Protein AF-A0A2G9Q2D1-F1 (afdb_monomer)

Mean predicted aligned error: 5.27 Å

Solvent-accessible surface area (backbone atoms only — not comparable to full-atom values): 3192 Å² total; per-residue (Å²): 134,89,69,64,73,48,78,50,74,50,76,58,92,68,32,39,40,39,38,37,37,51,75,66,33,37,43,37,36,39,35,49,79,68,33,37,40,39,38,39,34,52,80,91,46,77,49,78,50,79,49,61,75,84,127

Foldseek 3Di:
DDWDKDWDWDDDPQKIKIWIDTHQKIWIWMDHNQKIKTWMGHNPDIDIDIDGPDD

Nearest PDB structures (foldseek):
  3njx-assembly1_A  TM=7.890E-01  e=3.344E-01  Aspergillus aculeatus
  7dzg-assembly1_B  TM=6.874E-01  e=1.581E+00  Homo sapiens
  7dzl-assembly1_B  TM=7.302E-01  e=2.706E+00  Homo sapiens
  2wmj-assembly2_B  TM=5.764E-01  e=3.648E+00  Streptococcus pneumoniae SP3-BS71

Organism: Aquarana catesbeiana (NCBI:txid8400)

Sequence (55 aa):
MTGTRVLRWTVTGTQVLRWAVTGTQVLGWTVTGTQVLRWDVTGTQMDCDRYSDGL

Radius of gyration: 13.03 Å; Cα contacts (8 Å, |Δi|>4): 103; chains: 1; bounding box: 23×23×41 Å

pLDDT: mean 87.83, std 9.93, range [48.34, 95.06]

Secondary structure (DSSP, 8-state):
----EEEEEEEETTEEEEEEEETTEEEEEEEETTEEEEEEEETTEEEEEEEE---

Structure (mmCIF, N/CA/C/O backbone):
data_AF-A0A2G9Q2D1-F1
#
_entry.id   AF-A0A2G9Q2D1-F1
#
loop_
_atom_site.group_PDB
_atom_site.id
_atom_site.type_symbol
_atom_site.label_atom_id
_atom_site.label_alt_id
_atom_site.label_comp_id
_atom_site.label_asym_id
_atom_site.label_entity_id
_atom_site.label_seq_id
_atom_site.pdbx_PDB_ins_code
_atom_site.Cartn_x
_atom_site.Cartn_y
_atom_site.Cartn_z
_atom_site.occupancy
_atom_site.B_iso_or_equiv
_atom_site.auth_seq_id
_atom_site.auth_comp_id
_atom_site.auth_asym_id
_atom_site.auth_atom_id
_atom_site.pdbx_PDB_model_num
ATOM 1 N N . MET A 1 1 ? 1.152 -3.464 -24.156 1.00 48.34 1 MET A N 1
ATOM 2 C CA . MET A 1 1 ? 2.041 -3.589 -22.981 1.00 48.34 1 MET A CA 1
ATOM 3 C C . MET A 1 1 ? 1.154 -3.808 -21.766 1.00 48.34 1 MET A C 1
ATOM 5 O O . MET A 1 1 ? 0.496 -2.875 -21.328 1.00 48.34 1 MET A O 1
ATOM 9 N N . THR A 1 2 ? 1.012 -5.042 -21.295 1.00 58.34 2 THR A N 1
ATOM 10 C CA . THR A 1 2 ? 0.227 -5.353 -20.093 1.00 58.34 2 THR A CA 1
ATOM 11 C C . THR A 1 2 ? 1.079 -5.021 -18.872 1.00 58.34 2 THR A C 1
ATOM 13 O O . THR A 1 2 ? 1.987 -5.765 -18.524 1.00 58.34 2 THR A O 1
ATOM 16 N N . GLY A 1 3 ? 0.849 -3.857 -18.264 1.00 70.00 3 GLY A N 1
ATOM 17 C CA . GLY A 1 3 ? 1.500 -3.502 -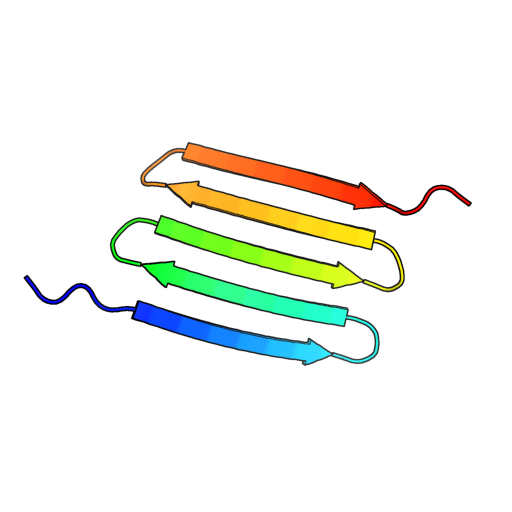17.003 1.00 70.00 3 GLY A CA 1
ATOM 18 C C . GLY A 1 3 ? 0.982 -4.385 -15.867 1.00 70.00 3 GLY A C 1
ATOM 19 O O . GLY A 1 3 ? -0.229 -4.568 -15.732 1.00 70.00 3 GLY A O 1
ATOM 20 N N . THR A 1 4 ? 1.882 -4.929 -15.050 1.00 79.62 4 THR A N 1
ATOM 21 C CA . THR A 1 4 ? 1.515 -5.695 -13.854 1.00 79.62 4 THR A CA 1
ATOM 22 C C . THR A 1 4 ? 0.862 -4.763 -12.837 1.00 79.62 4 THR A C 1
ATOM 24 O O . THR A 1 4 ? 1.429 -3.728 -12.482 1.00 79.62 4 THR A O 1
ATOM 27 N N . ARG A 1 5 ? -0.336 -5.132 -12.372 1.00 83.81 5 ARG A N 1
ATOM 28 C CA . ARG A 1 5 ? -1.031 -4.462 -11.269 1.00 83.81 5 ARG A CA 1
ATOM 29 C C . ARG A 1 5 ? -1.077 -5.400 -10.076 1.00 83.81 5 ARG A C 1
ATOM 31 O O . ARG A 1 5 ? -1.579 -6.514 -10.196 1.00 83.81 5 ARG A O 1
ATOM 38 N N . VAL A 1 6 ? -0.561 -4.947 -8.938 1.00 89.69 6 VAL A N 1
ATOM 39 C CA . VAL A 1 6 ? -0.598 -5.698 -7.676 1.00 89.69 6 VAL A CA 1
ATOM 40 C C . VAL A 1 6 ? -1.389 -4.891 -6.666 1.00 89.69 6 VAL A C 1
ATOM 42 O O . VAL A 1 6 ? -1.127 -3.705 -6.499 1.00 89.69 6 VAL A O 1
ATOM 45 N N . LEU A 1 7 ? -2.340 -5.531 -5.989 1.00 91.75 7 LEU A N 1
ATOM 46 C CA . LEU A 1 7 ? -3.100 -4.952 -4.886 1.00 91.75 7 LEU A CA 1
ATOM 47 C C . LEU A 1 7 ? -2.903 -5.820 -3.647 1.00 91.75 7 LEU A C 1
ATOM 49 O O . LEU A 1 7 ? -3.070 -7.039 -3.714 1.00 91.75 7 LEU A O 1
ATOM 53 N N . ARG A 1 8 ? -2.592 -5.192 -2.513 1.00 94.12 8 ARG A N 1
ATOM 54 C CA . ARG A 1 8 ? -2.455 -5.883 -1.231 1.00 94.12 8 ARG A CA 1
ATOM 55 C C . ARG A 1 8 ? -3.108 -5.096 -0.108 1.00 94.12 8 ARG A C 1
ATOM 57 O O . ARG A 1 8 ? -3.096 -3.865 -0.098 1.00 94.12 8 ARG A O 1
ATOM 64 N N . TRP A 1 9 ? -3.655 -5.828 0.852 1.00 93.62 9 TRP A N 1
ATOM 65 C CA . TRP A 1 9 ? -4.186 -5.285 2.090 1.00 93.62 9 TRP A CA 1
ATOM 66 C C . TRP A 1 9 ? -3.771 -6.171 3.264 1.00 93.62 9 TRP A C 1
ATOM 68 O O . TRP A 1 9 ? -3.661 -7.389 3.118 1.00 93.62 9 TRP A O 1
ATOM 78 N N . THR A 1 10 ? -3.534 -5.540 4.409 1.00 93.56 10 THR A N 1
ATOM 79 C CA . THR A 1 10 ? -3.199 -6.198 5.672 1.00 93.56 10 THR A CA 1
ATOM 80 C C . THR A 1 10 ? -3.933 -5.479 6.795 1.00 93.56 10 THR A C 1
ATOM 82 O O . THR A 1 10 ? -3.975 -4.250 6.816 1.00 93.56 10 THR A O 1
ATOM 85 N N . VAL A 1 11 ? -4.497 -6.236 7.732 1.00 92.31 11 VAL A N 1
ATOM 86 C CA . VAL A 1 11 ? -5.131 -5.694 8.938 1.00 92.31 11 VAL A CA 1
ATOM 87 C C . VAL A 1 11 ? -4.433 -6.282 10.155 1.00 92.31 11 VAL A C 1
ATOM 89 O O . VAL A 1 11 ? -4.311 -7.501 10.262 1.00 92.31 11 VAL A O 1
ATOM 92 N N . THR A 1 12 ? -3.997 -5.416 11.066 1.00 90.69 12 THR A N 1
ATOM 93 C CA . THR A 1 12 ? -3.322 -5.793 12.309 1.00 90.69 12 THR A CA 1
ATOM 94 C C . THR A 1 12 ? -3.963 -5.038 13.467 1.00 90.69 12 THR A C 1
ATOM 96 O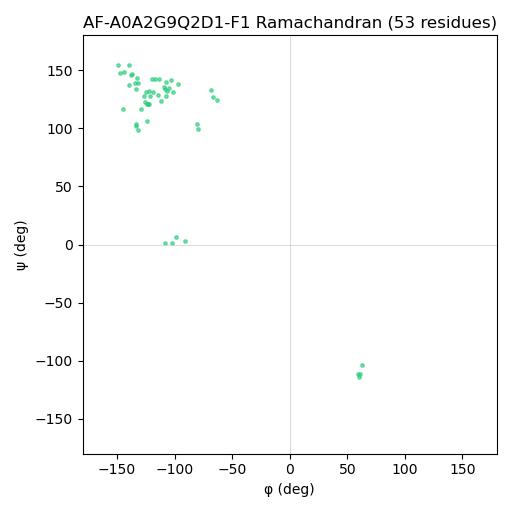 O . THR A 1 12 ? -3.660 -3.869 13.706 1.00 90.69 12 THR A O 1
ATOM 99 N N . GLY A 1 13 ? -4.873 -5.695 14.191 1.00 89.31 13 GLY A N 1
ATOM 100 C CA . GLY A 1 13 ? -5.610 -5.065 15.290 1.00 89.31 13 GLY A CA 1
ATOM 101 C C . GLY A 1 13 ? -6.427 -3.862 14.807 1.00 89.31 13 GLY A C 1
ATOM 102 O O . GLY A 1 13 ? -7.358 -4.023 14.024 1.00 89.31 13 GLY A O 1
ATOM 103 N N . THR A 1 14 ? -6.063 -2.658 15.258 1.00 87.31 14 THR A N 1
ATOM 104 C CA . THR A 1 14 ? -6.696 -1.380 14.873 1.00 87.31 14 THR A CA 1
ATOM 105 C C . THR A 1 14 ? -6.049 -0.706 13.659 1.00 87.31 14 THR A C 1
ATOM 107 O O . THR A 1 14 ? -6.437 0.407 13.298 1.00 87.31 14 THR A O 1
ATOM 110 N N . GLN A 1 15 ? -5.051 -1.349 13.045 1.00 90.06 15 GLN A N 1
ATOM 111 C CA . GLN A 1 15 ? -4.327 -0.815 11.898 1.00 90.06 15 GLN A CA 1
ATOM 112 C C . GLN A 1 15 ? -4.745 -1.506 10.606 1.00 90.06 15 GLN A C 1
ATOM 114 O O . GLN A 1 15 ? -4.806 -2.734 10.535 1.00 90.06 15 GLN A O 1
ATOM 119 N N . VAL A 1 16 ? -4.973 -0.717 9.561 1.00 92.94 16 VAL A N 1
ATOM 120 C CA . VAL A 1 16 ? -5.263 -1.204 8.211 1.00 92.94 16 VAL A CA 1
ATOM 121 C C . VAL A 1 16 ? -4.246 -0.612 7.254 1.00 92.94 16 VAL A C 1
ATOM 123 O O . VAL A 1 16 ? -4.177 0.601 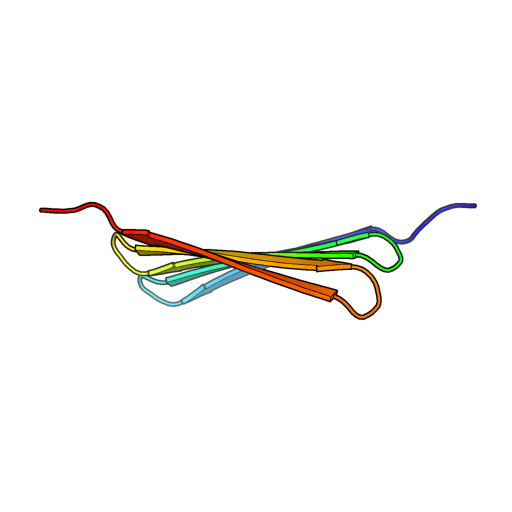7.097 1.00 92.94 16 VAL A O 1
ATOM 126 N N . LEU A 1 17 ? -3.493 -1.467 6.572 1.00 93.94 17 LEU A N 1
ATOM 127 C CA . LEU A 1 17 ? -2.578 -1.087 5.505 1.00 93.94 17 LEU A CA 1
ATOM 128 C C . LE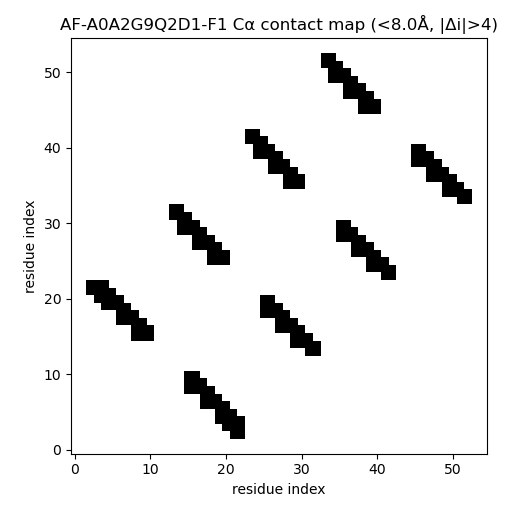U A 1 17 ? -3.154 -1.539 4.164 1.00 93.94 17 LEU A C 1
ATOM 130 O O . LEU A 1 17 ? -3.559 -2.694 4.009 1.00 93.94 17 LEU A O 1
ATOM 134 N N . ARG A 1 18 ? -3.127 -0.658 3.166 1.00 95.06 18 ARG A N 1
ATOM 135 C CA . ARG A 1 18 ? -3.377 -1.011 1.768 1.00 95.06 18 ARG A CA 1
ATOM 136 C C . ARG A 1 18 ? -2.307 -0.403 0.885 1.00 95.06 18 ARG A C 1
ATOM 138 O O . ARG A 1 18 ? -1.889 0.725 1.114 1.00 95.06 18 ARG A O 1
ATOM 145 N N . TRP A 1 19 ? -1.913 -1.126 -0.153 1.00 94.12 19 TRP A N 1
ATOM 146 C CA . TRP A 1 19 ? -1.082 -0.568 -1.206 1.00 94.12 19 TRP A CA 1
ATOM 147 C C . TRP A 1 19 ? -1.357 -1.219 -2.555 1.00 94.12 19 TRP A C 1
ATOM 149 O O . TRP A 1 19 ? -1.824 -2.360 -2.643 1.00 94.12 19 TRP A O 1
ATOM 159 N N . ALA A 1 20 ? -1.070 -0.468 -3.609 1.00 92.88 20 ALA A N 1
ATOM 160 C CA . ALA A 1 20 ? -1.187 -0.887 -4.988 1.00 92.88 20 ALA A CA 1
ATOM 161 C C . ALA A 1 20 ? 0.065 -0.483 -5.770 1.00 92.88 20 ALA A C 1
ATOM 163 O O . ALA A 1 20 ? 0.567 0.624 -5.609 1.00 92.88 20 ALA A O 1
ATOM 164 N N . VAL A 1 21 ? 0.541 -1.374 -6.637 1.00 91.00 21 VAL A N 1
ATOM 165 C CA . VAL A 1 21 ? 1.659 -1.114 -7.554 1.00 91.00 21 VAL A CA 1
ATOM 166 C C . VAL A 1 21 ? 1.133 -1.159 -8.977 1.00 91.00 21 VAL A C 1
ATOM 168 O O . VAL A 1 21 ? 0.479 -2.132 -9.362 1.00 91.00 21 VAL A O 1
ATOM 171 N N . THR A 1 22 ? 1.428 -0.120 -9.755 1.00 89.56 22 THR A N 1
ATOM 172 C CA . THR A 1 22 ? 1.103 -0.039 -11.183 1.00 89.56 22 THR A CA 1
ATOM 173 C C . THR A 1 22 ? 2.328 0.444 -11.951 1.00 89.56 22 THR A C 1
ATOM 175 O O . THR A 1 22 ? 2.640 1.631 -11.957 1.00 89.56 22 THR A O 1
ATOM 178 N N . GLY A 1 23 ? 3.033 -0.476 -12.616 1.00 87.50 23 GLY A N 1
ATOM 179 C CA . GLY A 1 23 ? 4.259 -0.136 -13.345 1.00 87.50 23 GLY A CA 1
ATOM 180 C C . GLY A 1 23 ? 5.340 0.424 -12.414 1.00 87.50 23 GLY A C 1
ATOM 181 O O . GLY A 1 23 ? 5.875 -0.314 -11.594 1.00 87.50 23 GLY A O 1
ATOM 182 N N . THR A 1 24 ? 5.650 1.716 -12.547 1.00 87.31 24 THR A N 1
ATOM 183 C CA . THR A 1 24 ? 6.640 2.453 -11.734 1.00 87.31 24 THR A CA 1
ATOM 184 C C . THR A 1 24 ? 6.022 3.268 -10.593 1.00 87.31 24 THR A C 1
ATOM 186 O O . THR A 1 24 ? 6.736 4.029 -9.938 1.00 87.31 24 THR A O 1
ATOM 189 N N . GLN A 1 25 ? 4.710 3.136 -10.373 1.00 89.69 25 GLN A N 1
ATOM 190 C CA . GLN A 1 25 ? 3.975 3.849 -9.331 1.00 89.69 25 GLN A CA 1
ATOM 191 C C . GLN A 1 25 ? 3.572 2.914 -8.195 1.00 89.69 25 GLN A C 1
ATOM 193 O O . GLN A 1 25 ? 3.126 1.786 -8.439 1.00 89.69 25 GLN A O 1
ATOM 198 N N 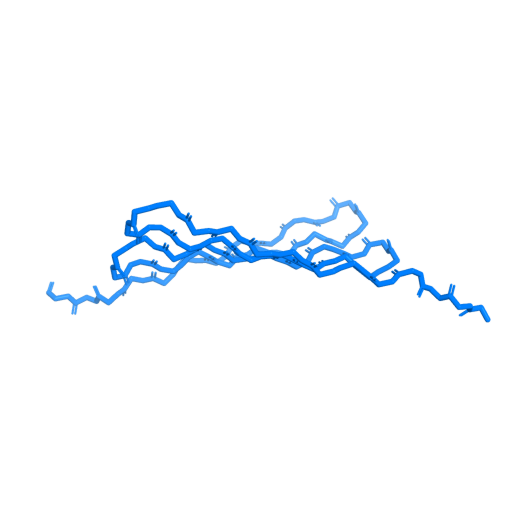. VAL A 1 26 ? 3.681 3.401 -6.962 1.00 92.38 26 VAL A N 1
ATOM 199 C CA . VAL A 1 26 ? 3.217 2.720 -5.754 1.00 92.38 26 VAL A CA 1
ATOM 200 C C . VAL A 1 26 ? 2.361 3.678 -4.947 1.00 92.38 26 VAL A C 1
ATOM 202 O O . VAL A 1 26 ? 2.868 4.667 -4.438 1.00 92.38 26 VAL A O 1
ATOM 205 N N . LEU A 1 27 ? 1.087 3.342 -4.776 1.00 93.62 27 LEU A N 1
ATOM 206 C CA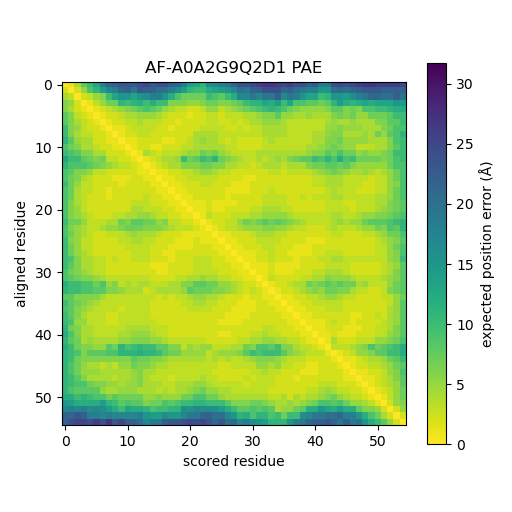 . LEU A 1 27 ? 0.165 4.085 -3.926 1.00 93.62 27 LEU A CA 1
ATOM 207 C C . LEU A 1 27 ? -0.095 3.282 -2.657 1.00 93.62 27 LEU A C 1
ATOM 209 O O . LEU A 1 27 ? -0.437 2.101 -2.739 1.00 93.62 27 LEU A O 1
ATOM 213 N N . GLY A 1 28 ? -0.003 3.915 -1.494 1.00 94.31 28 GLY A N 1
ATOM 214 C CA . GLY A 1 28 ? -0.259 3.275 -0.214 1.00 94.31 28 GLY A CA 1
ATOM 215 C C . GLY A 1 28 ? -1.032 4.149 0.758 1.00 94.31 28 GLY A C 1
ATOM 216 O O . GLY A 1 28 ? -1.021 5.377 0.695 1.00 94.31 28 GLY A O 1
ATOM 217 N N . TRP A 1 29 ? -1.734 3.494 1.675 1.00 94.00 29 TRP A N 1
ATOM 218 C CA . TRP A 1 29 ? -2.323 4.154 2.825 1.00 94.00 29 TRP A CA 1
ATOM 219 C C . TRP A 1 29 ? -2.369 3.255 4.047 1.00 94.00 29 TRP A C 1
ATOM 221 O O . TRP A 1 29 ? -2.570 2.042 3.952 1.00 94.00 29 TRP A O 1
ATOM 231 N N . THR A 1 30 ? -2.238 3.892 5.202 1.00 93.69 30 THR A N 1
ATOM 232 C CA . THR A 1 30 ? -2.312 3.262 6.514 1.00 93.69 30 THR A CA 1
ATOM 233 C C . THR A 1 30 ? -3.339 3.998 7.350 1.00 93.69 30 THR A C 1
ATOM 235 O O . THR A 1 30 ? -3.261 5.213 7.502 1.00 93.69 30 THR A O 1
ATOM 238 N N . VAL A 1 31 ? -4.288 3.266 7.913 1.00 91.56 31 VAL A N 1
ATOM 239 C CA . VAL A 1 31 ? -5.253 3.778 8.884 1.00 91.56 31 VAL A CA 1
ATOM 240 C C . VAL A 1 31 ? -4.876 3.227 10.248 1.00 91.56 31 VAL A C 1
ATOM 242 O O . VAL A 1 31 ? -4.722 2.015 10.380 1.00 91.56 31 VAL A O 1
ATOM 245 N N . THR A 1 32 ? -4.746 4.096 11.246 1.00 91.06 32 THR A N 1
ATOM 246 C CA . THR A 1 32 ? -4.461 3.725 12.636 1.00 91.06 32 THR A CA 1
ATOM 247 C C . THR A 1 32 ? -5.398 4.495 13.551 1.00 91.06 32 THR A C 1
ATOM 249 O O . THR A 1 32 ? -5.201 5.688 13.785 1.00 91.06 32 THR A O 1
ATOM 252 N N . GLY A 1 33 ? -6.423 3.811 14.066 1.00 86.69 33 GLY A N 1
ATOM 253 C CA . GLY A 1 33 ? -7.485 4.466 14.829 1.00 86.69 33 GLY A CA 1
ATOM 254 C C . GLY A 1 33 ? -8.168 5.528 13.971 1.00 86.69 33 GLY A C 1
ATOM 255 O O . GLY A 1 33 ? -8.821 5.190 12.988 1.00 86.69 33 GLY A O 1
ATOM 256 N N . THR A 1 34 ? -7.971 6.797 14.316 1.00 86.69 34 THR A N 1
ATOM 257 C CA . THR A 1 34 ? -8.566 7.928 13.601 1.00 86.69 34 THR A CA 1
ATOM 258 C C . THR A 1 34 ? -7.614 8.674 12.655 1.00 86.69 34 THR A C 1
ATOM 260 O O . THR A 1 34 ? -7.980 9.640 11.984 1.00 86.69 34 THR A O 1
ATOM 263 N N . GLN A 1 35 ? -6.369 8.210 12.566 1.00 89.44 35 GLN A N 1
ATOM 264 C CA . GLN A 1 35 ? -5.353 8.796 11.703 1.00 89.44 35 GLN A CA 1
ATOM 265 C C . GLN A 1 35 ? -5.273 8.016 10.397 1.00 89.44 35 GLN A C 1
ATOM 267 O O . GLN A 1 35 ? -5.250 6.784 10.396 1.00 89.44 35 GLN A O 1
ATOM 272 N N . VAL A 1 36 ? -5.147 8.737 9.290 1.00 92.06 36 VAL A N 1
ATOM 273 C CA . VAL A 1 36 ? -4.945 8.183 7.955 1.00 92.06 36 VAL A CA 1
ATOM 274 C C . VAL A 1 36 ? -3.673 8.778 7.371 1.00 92.06 36 VAL A C 1
ATOM 276 O O . VAL A 1 36 ? -3.549 9.988 7.217 1.00 92.06 36 VAL A O 1
ATOM 279 N N . LEU A 1 37 ? -2.720 7.923 7.029 1.00 93.19 37 LEU A N 1
ATOM 280 C CA . LEU A 1 37 ? -1.548 8.286 6.246 1.00 93.19 37 LEU A CA 1
ATOM 281 C C . LEU A 1 37 ? -1.771 7.822 4.810 1.00 93.19 37 LEU A C 1
ATOM 283 O O . LEU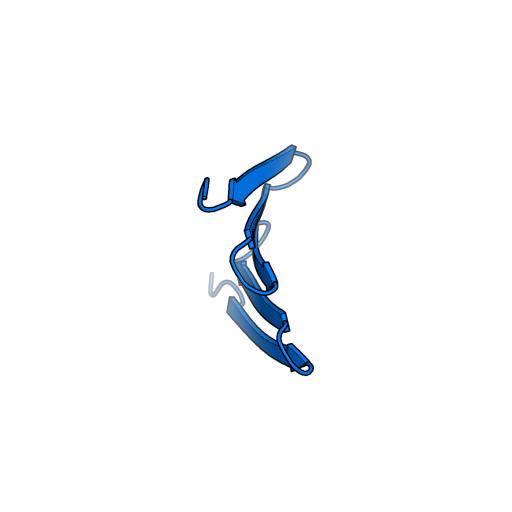 A 1 37 ? -2.124 6.663 4.598 1.00 93.19 37 LEU A O 1
ATOM 287 N N . ARG A 1 38 ? -1.534 8.691 3.834 1.00 93.56 38 ARG A N 1
ATOM 288 C CA . ARG A 1 38 ? -1.455 8.351 2.413 1.00 93.56 38 ARG A CA 1
ATOM 289 C C . ARG A 1 38 ? -0.043 8.653 1.931 1.00 93.56 38 ARG A C 1
ATOM 291 O O . ARG A 1 38 ? 0.548 9.643 2.337 1.00 93.56 38 ARG A O 1
ATOM 298 N N . TRP A 1 39 ? 0.478 7.813 1.054 1.00 93.88 39 TRP A N 1
ATOM 299 C CA . TRP A 1 39 ? 1.734 8.072 0.370 1.00 93.88 39 TRP A CA 1
ATOM 300 C C . TRP A 1 39 ? 1.678 7.547 -1.061 1.00 93.88 39 TRP A C 1
ATOM 302 O O . TRP A 1 39 ? 1.002 6.554 -1.338 1.00 93.88 39 TRP A O 1
ATOM 312 N N . ASP A 1 40 ? 2.381 8.217 -1.963 1.00 93.94 40 ASP A N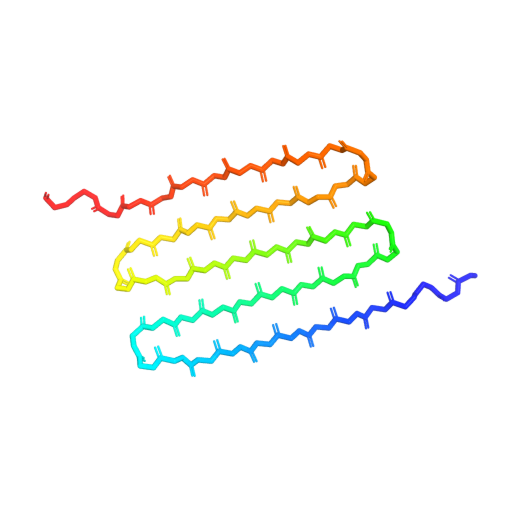 1
ATOM 313 C CA . ASP A 1 40 ? 2.563 7.806 -3.353 1.00 93.94 40 ASP A CA 1
ATOM 314 C C . ASP A 1 40 ? 4.045 7.891 -3.716 1.00 93.94 40 ASP A C 1
ATOM 316 O O . ASP A 1 40 ? 4.749 8.819 -3.320 1.00 93.94 40 ASP A O 1
ATOM 320 N N . VAL A 1 41 ? 4.533 6.902 -4.453 1.00 93.38 41 VAL A N 1
ATOM 321 C CA . VAL A 1 41 ? 5.883 6.888 -5.006 1.00 93.38 41 VAL A CA 1
ATOM 322 C C . VAL A 1 41 ? 5.768 6.742 -6.508 1.00 93.38 41 VAL A C 1
ATOM 324 O O . VAL A 1 41 ? 5.264 5.732 -6.994 1.00 93.38 41 VAL A O 1
ATOM 327 N N . THR A 1 42 ? 6.294 7.714 -7.246 1.00 92.62 42 THR A N 1
ATOM 328 C CA . THR A 1 42 ? 6.338 7.693 -8.708 1.00 92.62 42 THR A CA 1
ATOM 329 C C . THR A 1 42 ? 7.786 7.866 -9.164 1.00 92.62 42 THR A C 1
ATOM 331 O O . THR A 1 42 ? 8.361 8.952 -9.082 1.00 92.62 42 THR A O 1
ATOM 334 N N . GLY A 1 43 ? 8.402 6.782 -9.649 1.00 85.19 43 GLY A N 1
ATOM 335 C CA . GLY A 1 43 ? 9.801 6.796 -10.089 1.00 85.19 43 GLY A CA 1
ATOM 336 C C . GLY A 1 43 ? 10.774 7.113 -8.946 1.00 85.19 43 GLY A C 1
ATOM 337 O O . GLY A 1 43 ? 11.065 6.243 -8.132 1.00 85.19 43 GLY A O 1
ATOM 338 N N . THR A 1 44 ? 11.290 8.347 -8.900 1.00 86.81 44 THR A N 1
ATOM 339 C CA . THR A 1 44 ? 12.222 8.840 -7.864 1.00 86.81 44 THR A CA 1
ATOM 340 C C . THR A 1 44 ? 11.591 9.842 -6.892 1.00 86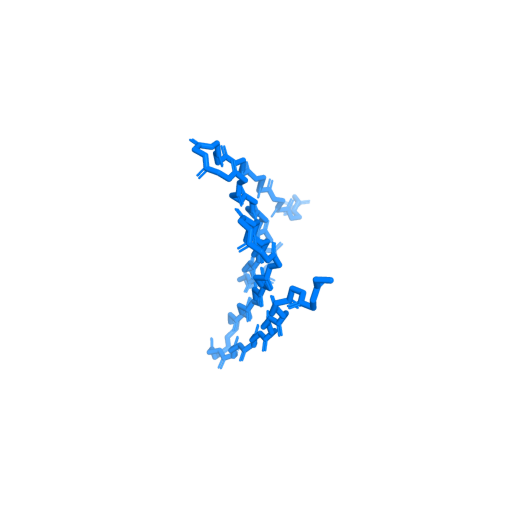.81 44 THR A C 1
ATOM 342 O O . THR A 1 44 ? 12.292 10.359 -6.025 1.00 86.81 44 THR A O 1
ATOM 345 N N . GLN A 1 45 ? 10.301 10.155 -7.040 1.00 91.44 45 GLN A N 1
ATOM 346 C CA . GLN A 1 45 ? 9.581 11.091 -6.176 1.00 91.44 45 GLN A CA 1
ATOM 347 C C . GLN A 1 45 ? 8.697 10.337 -5.180 1.00 91.44 45 GLN A C 1
ATOM 349 O O . GLN A 1 45 ? 8.089 9.327 -5.534 1.00 91.44 45 GLN A O 1
ATOM 354 N N . MET A 1 46 ? 8.624 10.849 -3.952 1.00 92.62 46 MET A N 1
ATOM 355 C CA . MET A 1 46 ? 7.739 10.370 -2.893 1.00 92.62 46 MET A CA 1
ATOM 356 C C . MET A 1 46 ? 6.900 11.539 -2.380 1.00 92.62 46 MET A C 1
ATOM 358 O O . MET A 1 46 ? 7.455 12.593 -2.069 1.00 92.62 46 MET A O 1
ATOM 362 N N . ASP A 1 47 ? 5.593 11.324 -2.283 1.00 94.12 47 ASP A N 1
ATOM 363 C CA . ASP A 1 47 ? 4.631 12.239 -1.675 1.00 94.12 47 ASP A CA 1
ATOM 364 C C . ASP A 1 47 ? 3.940 11.559 -0.488 1.00 94.12 47 ASP A C 1
ATOM 366 O O . ASP A 1 47 ? 3.674 10.355 -0.527 1.00 94.12 47 ASP A O 1
ATOM 370 N N . CYS A 1 48 ? 3.685 12.317 0.575 1.00 93.12 48 CYS A N 1
ATOM 371 C CA . CYS A 1 48 ? 3.187 11.815 1.851 1.00 93.12 48 CYS A CA 1
ATOM 372 C C . CYS A 1 48 ? 2.225 12.823 2.486 1.00 93.12 48 CYS A C 1
ATOM 374 O O . CYS A 1 48 ? 2.643 13.883 2.948 1.00 93.12 48 CYS A O 1
ATOM 376 N N . ASP A 1 49 ? 0.967 12.414 2.633 1.00 93.69 49 ASP A N 1
ATOM 377 C CA . ASP A 1 49 ? -0.085 13.178 3.292 1.00 93.69 49 ASP A CA 1
ATOM 378 C C . ASP A 1 49 ? -0.535 12.494 4.578 1.00 93.69 49 ASP A C 1
ATOM 380 O O . ASP A 1 49 ? -0.688 11.268 4.655 1.00 93.69 49 ASP A O 1
ATOM 384 N N . ARG A 1 50 ? -0.822 13.301 5.597 1.00 91.81 50 ARG A N 1
ATOM 385 C CA . ARG A 1 50 ? -1.356 12.822 6.868 1.00 91.81 50 ARG A CA 1
ATOM 386 C C . ARG A 1 50 ? -2.638 13.553 7.219 1.00 91.81 50 ARG A C 1
ATOM 388 O O . ARG A 1 50 ? -2.646 14.766 7.394 1.00 91.81 50 ARG A O 1
ATOM 395 N N . TYR A 1 51 ? -3.690 12.772 7.403 1.00 88.44 51 TYR A N 1
ATOM 396 C CA . TYR A 1 51 ? -4.974 13.216 7.907 1.00 88.44 51 TYR A CA 1
ATOM 397 C C . TYR A 1 51 ? -5.167 12.665 9.318 1.00 88.44 51 TYR A C 1
ATOM 399 O O . TYR A 1 51 ? -4.899 11.498 9.601 1.00 88.44 51 TYR A O 1
ATOM 407 N N . SER A 1 52 ? -5.639 13.511 10.213 1.00 84.88 52 SER A N 1
ATOM 408 C CA . SER A 1 52 ? -6.119 13.132 11.537 1.00 84.88 52 SER A CA 1
ATOM 409 C C . SER A 1 52 ? -7.438 13.847 11.735 1.00 84.88 52 SER A C 1
ATOM 411 O O . SER A 1 52 ? -7.523 15.038 11.422 1.00 84.88 52 SER A O 1
ATOM 413 N N . ASP A 1 53 ? -8.458 13.147 12.220 1.00 73.00 53 ASP A N 1
ATOM 414 C CA . ASP A 1 53 ? -9.612 13.859 12.745 1.00 73.00 53 ASP A CA 1
ATOM 415 C C . ASP A 1 53 ? -9.156 14.683 13.962 1.00 73.00 53 ASP A C 1
ATOM 417 O O . ASP A 1 53 ? -8.471 14.216 14.870 1.00 73.00 53 ASP A O 1
ATOM 421 N N . GLY A 1 54 ? -9.405 15.987 13.910 1.00 65.44 54 GLY A N 1
ATOM 422 C CA . GLY A 1 54 ? -9.206 16.847 15.066 1.00 65.44 54 GLY A CA 1
ATOM 423 C C . GLY A 1 54 ? -10.419 16.689 15.968 1.00 65.44 54 GLY A C 1
ATOM 424 O O . GLY A 1 54 ? -11.480 17.212 15.627 1.00 65.44 54 GLY A O 1
ATOM 425 N N . LEU A 1 55 ? -10.269 15.952 17.068 1.00 57.22 55 LEU A N 1
ATOM 426 C CA . LEU A 1 55 ? -11.117 16.104 18.253 1.00 57.22 55 LEU A CA 1
ATOM 427 C C . LEU A 1 55 ? -10.502 17.148 19.186 1.00 57.22 55 LEU A C 1
ATOM 429 O O . LEU A 1 55 ? -9.257 17.135 19.333 1.00 57.22 55 LEU A O 1
#